Protein AF-A0A068V674-F1 (afdb_monomer_lite)

InterPro domains:
  IPR001569 Large ribosomal subunit protein eL37 [MF_00547] (18-69)
  IPR001569 Large ribosomal subunit protein eL37 [PF01907] (18-69)
  IPR011331 Large ribosomal subunit protein eL37/eL43 [G3DSA:2.20.25.30] (17-103)
  IPR011332 Zinc-binding ribosomal protein [SSF57829] (17-71)
  IPR018267 Large ribosomal subunit protein eL37, conserved site [PS01077] (20-39)

Foldseek 3Di:
DDDDDPCPPDDPPDDPPDPPDVVVVPPPDQQFPQDPPPRDRAQGDVVRAGPLQTPPDPHGDDDPVCPVSCVCPDPPNDPCVPVVCVVVCVVVVVDDDDDDDDDDDDDPDPDD

Structure (mmCIF, N/CA/C/O backbone):
data_AF-A0A068V674-F1
#
_entry.id   AF-A0A068V674-F1
#
loop_
_atom_site.group_PDB
_atom_site.id
_atom_site.type_symbol
_atom_site.label_atom_id
_atom_site.label_alt_id
_atom_site.label_comp_id
_atom_site.label_asym_id
_atom_site.label_entity_id
_atom_site.label_seq_id
_atom_site.pdbx_PDB_ins_code
_atom_site.Cartn_x
_atom_site.Cartn_y
_atom_site.Cartn_z
_atom_site.occupancy
_atom_site.B_iso_or_equiv
_atom_site.auth_seq_id
_atom_site.auth_comp_id
_atom_site.auth_asym_id
_atom_site.auth_atom_id
_atom_site.pdbx_PDB_model_num
ATOM 1 N N . MET A 1 1 ? 41.367 33.091 -63.078 1.00 44.16 1 MET A N 1
ATOM 2 C CA . MET A 1 1 ? 40.173 33.493 -62.305 1.00 44.16 1 MET A CA 1
ATOM 3 C C . MET A 1 1 ? 39.308 32.256 -62.147 1.00 44.16 1 MET A C 1
ATOM 5 O O . MET A 1 1 ? 38.794 31.765 -63.141 1.00 44.16 1 MET A O 1
ATOM 9 N N . ARG A 1 2 ? 39.310 31.657 -60.950 1.00 46.84 2 ARG A N 1
ATOM 10 C CA . ARG A 1 2 ? 38.620 30.391 -60.663 1.00 46.84 2 ARG A CA 1
ATOM 11 C C . ARG A 1 2 ? 37.143 30.674 -60.393 1.00 46.84 2 ARG A C 1
ATOM 13 O O . ARG A 1 2 ? 36.829 31.597 -59.648 1.00 46.84 2 ARG A O 1
ATOM 20 N N . TYR A 1 3 ? 36.289 29.899 -61.054 1.00 47.09 3 TYR A N 1
ATOM 21 C CA . TYR A 1 3 ? 34.840 29.892 -60.903 1.00 47.09 3 TYR A CA 1
ATOM 22 C C . TYR A 1 3 ? 34.437 29.607 -59.452 1.00 47.09 3 TYR A C 1
ATOM 24 O O . TYR A 1 3 ? 35.121 28.883 -58.734 1.00 47.09 3 TYR A O 1
ATOM 32 N N . ALA A 1 4 ? 33.324 30.212 -59.046 1.00 51.94 4 ALA A N 1
ATOM 33 C CA . ALA A 1 4 ? 32.701 30.058 -57.745 1.00 51.94 4 ALA A CA 1
ATOM 34 C C . ALA A 1 4 ? 32.346 28.590 -57.453 1.00 51.94 4 ALA A C 1
ATOM 36 O O . ALA A 1 4 ? 31.490 28.016 -58.121 1.00 51.94 4 ALA A O 1
ATOM 37 N N . GLU A 1 5 ? 32.952 28.015 -56.414 1.00 51.16 5 GLU A N 1
ATOM 38 C CA . GLU A 1 5 ? 32.460 26.800 -55.767 1.00 51.16 5 GLU A CA 1
ATOM 39 C C . GLU A 1 5 ? 31.627 27.203 -54.548 1.00 51.16 5 GLU A C 1
ATOM 41 O O . GLU A 1 5 ? 32.113 27.419 -53.437 1.00 51.16 5 GLU A O 1
ATOM 46 N N . THR A 1 6 ? 30.326 27.333 -54.784 1.00 56.34 6 THR A N 1
ATOM 47 C CA . THR A 1 6 ? 29.300 27.185 -53.760 1.00 56.34 6 THR A CA 1
ATOM 48 C C . THR A 1 6 ? 29.362 25.755 -53.220 1.00 56.34 6 THR A C 1
ATOM 50 O O . THR A 1 6 ? 28.946 24.806 -53.876 1.00 56.34 6 THR A O 1
ATOM 53 N N . GLY A 1 7 ? 29.893 25.594 -52.008 1.00 47.41 7 GLY A N 1
ATOM 54 C CA . GLY A 1 7 ? 30.043 24.294 -51.352 1.00 47.41 7 GLY A CA 1
ATOM 55 C C . GLY A 1 7 ? 29.726 24.336 -49.860 1.00 47.41 7 GLY A C 1
ATOM 56 O O . GLY A 1 7 ? 30.465 23.775 -49.059 1.00 47.41 7 GLY A O 1
ATOM 57 N N . PHE A 1 8 ? 28.642 25.014 -49.459 1.00 49.47 8 PHE A N 1
ATOM 58 C CA . PHE A 1 8 ? 28.020 24.761 -48.156 1.00 49.47 8 PHE A CA 1
ATOM 59 C C . PHE A 1 8 ? 27.398 23.362 -48.214 1.00 49.47 8 PHE A C 1
ATOM 61 O O . PHE A 1 8 ? 26.245 23.190 -48.611 1.00 49.47 8 PHE A O 1
ATOM 68 N N . SER A 1 9 ? 28.214 22.351 -47.912 1.00 48.78 9 SER A N 1
ATOM 69 C CA . SER A 1 9 ? 27.803 20.952 -47.909 1.00 48.78 9 SER A CA 1
ATOM 70 C C . SER A 1 9 ? 26.618 20.757 -46.960 1.00 48.78 9 SER A C 1
ATOM 72 O O . SER A 1 9 ? 26.727 21.057 -45.765 1.00 48.78 9 SER A O 1
ATOM 74 N N . PRO A 1 10 ? 25.479 20.258 -47.463 1.00 60.41 10 PRO A N 1
ATOM 75 C CA . PRO A 1 10 ? 24.292 20.070 -46.664 1.00 60.41 10 PRO A CA 1
ATOM 76 C C . PRO A 1 10 ? 24.460 18.816 -45.796 1.00 60.41 10 PRO A C 1
ATOM 78 O O . PRO A 1 10 ? 24.920 17.769 -46.241 1.00 60.41 10 PRO A O 1
ATOM 81 N N . VAL A 1 11 ? 24.046 18.952 -44.538 1.00 54.34 11 VAL A N 1
ATOM 82 C CA . VAL A 1 11 ? 23.539 17.883 -43.666 1.00 54.34 11 VAL A CA 1
ATOM 83 C C . VAL A 1 11 ? 24.364 16.592 -43.563 1.00 54.34 11 VAL A C 1
ATOM 85 O O . VAL A 1 11 ? 23.991 15.528 -44.050 1.00 54.34 11 VAL A O 1
ATOM 88 N N . GLY A 1 12 ? 25.386 16.627 -42.710 1.00 47.19 12 GLY A N 1
ATOM 89 C CA . GLY A 1 12 ? 25.839 15.432 -41.993 1.00 47.19 12 GLY A CA 1
ATOM 90 C C . GLY A 1 12 ? 24.830 14.998 -40.918 1.00 47.19 12 GLY A C 1
ATOM 91 O O . GLY A 1 12 ? 25.129 15.071 -39.727 1.00 47.19 12 GLY A O 1
ATOM 92 N N . PHE A 1 13 ? 23.621 14.571 -41.305 1.00 53.69 13 PHE A N 1
ATOM 93 C CA . PHE A 1 13 ? 22.682 13.895 -40.400 1.00 53.69 13 PHE A CA 1
ATOM 94 C C . PHE A 1 13 ? 23.188 12.462 -40.164 1.00 53.69 13 PHE A C 1
ATOM 96 O O . PHE A 1 13 ? 22.812 11.523 -40.863 1.00 53.69 13 PHE A O 1
ATOM 103 N N . LEU A 1 14 ? 24.105 12.307 -39.202 1.00 53.47 14 LEU A N 1
ATOM 104 C CA . LEU A 1 14 ? 24.613 11.007 -38.754 1.00 53.47 14 LEU A CA 1
ATOM 105 C C . LEU A 1 14 ? 23.448 10.095 -38.311 1.00 53.47 14 LEU A C 1
ATOM 107 O O . LEU A 1 14 ? 22.507 10.571 -37.666 1.00 53.47 14 LEU A O 1
ATOM 111 N N . PRO A 1 15 ? 23.503 8.778 -38.590 1.00 58.84 15 PRO A N 1
ATOM 112 C CA . PRO A 1 15 ? 22.432 7.856 -38.256 1.00 58.84 15 PRO A CA 1
ATOM 113 C C . PRO A 1 15 ? 22.205 7.847 -36.743 1.00 58.84 15 PRO A C 1
ATOM 115 O O . PRO A 1 15 ? 23.037 7.412 -35.948 1.00 58.84 15 PRO A O 1
ATOM 118 N N . SER A 1 16 ? 21.021 8.325 -36.368 1.00 58.28 16 SER A N 1
ATOM 119 C CA . SER A 1 16 ? 20.414 8.309 -35.038 1.00 58.28 16 SER A CA 1
ATOM 120 C C . SER A 1 16 ? 20.125 6.871 -34.566 1.00 58.28 16 SER A C 1
ATOM 122 O O . SER A 1 16 ? 19.000 6.497 -34.237 1.00 58.28 16 SER A O 1
ATOM 124 N N . MET A 1 17 ? 21.150 6.020 -34.504 1.00 66.38 17 MET A N 1
ATOM 125 C CA . MET A 1 17 ? 21.109 4.733 -33.804 1.00 66.38 17 MET A CA 1
ATOM 126 C C . ME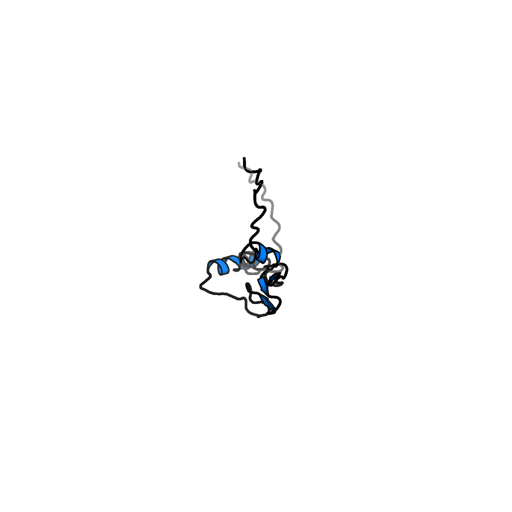T A 1 17 ? 21.582 4.927 -32.358 1.00 66.38 17 MET A C 1
ATOM 128 O O . MET A 1 17 ? 22.442 4.226 -31.833 1.00 66.38 17 MET A O 1
ATOM 132 N N . GLY A 1 18 ? 21.043 5.959 -31.711 1.00 73.50 18 GLY A N 1
ATOM 133 C CA . GLY 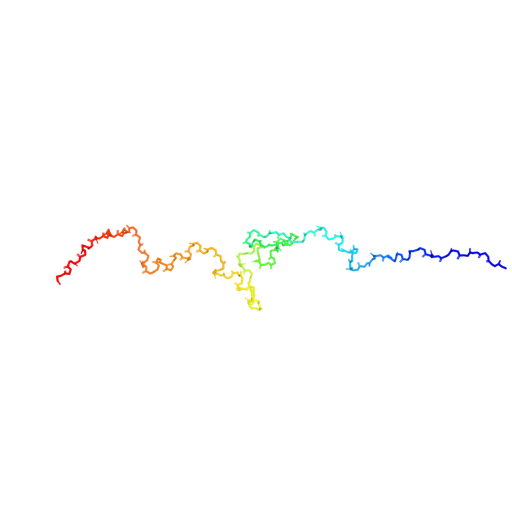A 1 18 ? 21.421 6.353 -30.363 1.00 73.50 18 GLY A CA 1
ATOM 134 C C . GLY A 1 18 ? 20.563 5.682 -29.291 1.00 73.50 18 GLY A C 1
ATOM 135 O O . GLY A 1 18 ? 19.341 5.582 -29.420 1.00 73.50 18 GLY A O 1
ATOM 136 N N . LYS A 1 19 ? 21.194 5.346 -28.156 1.00 76.25 19 LYS A N 1
ATOM 137 C CA . LYS A 1 19 ? 20.555 4.940 -26.879 1.00 76.25 19 LYS A CA 1
ATOM 138 C C . LYS A 1 19 ? 19.590 6.001 -26.306 1.00 76.25 19 LYS A C 1
ATOM 140 O O . LYS A 1 19 ? 18.901 5.744 -25.323 1.00 76.25 19 LYS A O 1
ATOM 145 N N . GLY A 1 20 ? 19.572 7.196 -26.899 1.00 83.25 20 GLY A N 1
ATOM 146 C CA . GLY A 1 20 ? 18.743 8.336 -26.524 1.00 83.25 20 GLY A CA 1
ATOM 147 C C . GLY A 1 20 ? 17.499 8.463 -27.402 1.00 83.25 20 GLY A C 1
ATOM 148 O O . GLY A 1 20 ? 16.658 7.562 -27.439 1.00 83.25 20 GLY A O 1
ATOM 149 N N . THR A 1 21 ? 17.376 9.593 -28.096 1.00 83.81 21 THR A N 1
ATOM 150 C CA . THR A 1 21 ? 16.148 10.091 -28.740 1.00 83.81 21 THR A CA 1
ATOM 151 C C . THR A 1 21 ? 15.450 9.079 -29.656 1.00 83.81 21 THR A C 1
ATOM 153 O O . THR A 1 21 ? 14.263 8.814 -29.467 1.00 83.81 21 THR A O 1
ATOM 156 N N . GLY A 1 22 ? 16.176 8.428 -30.574 1.00 84.94 22 GLY A N 1
ATOM 157 C CA . GLY A 1 22 ? 15.597 7.422 -31.481 1.00 84.94 22 GLY A CA 1
ATOM 158 C C . GLY A 1 22 ? 15.030 6.185 -30.764 1.00 84.94 22 GLY A C 1
ATOM 159 O O . GLY A 1 22 ? 14.048 5.589 -31.210 1.00 84.94 22 GLY A O 1
ATOM 160 N N . SER A 1 23 ? 15.595 5.816 -29.609 1.00 83.81 23 SER A N 1
ATOM 161 C CA . SER A 1 23 ? 15.115 4.691 -28.796 1.00 83.81 23 SER A CA 1
ATOM 162 C C . SER A 1 23 ? 13.865 5.029 -27.970 1.00 83.81 23 SER A C 1
ATOM 164 O O . SER A 1 23 ? 13.014 4.161 -27.755 1.00 83.81 23 SER A O 1
ATOM 166 N N . PHE A 1 24 ? 13.7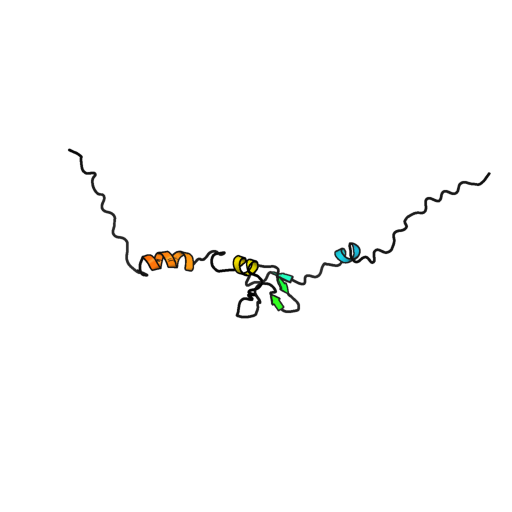14 6.281 -27.517 1.00 84.81 24 PHE A N 1
ATOM 167 C CA . PHE A 1 24 ? 12.561 6.713 -26.717 1.00 84.81 24 PHE A CA 1
ATOM 168 C C . PHE A 1 24 ? 11.262 6.705 -27.527 1.00 84.81 24 PHE A C 1
ATOM 170 O O . PHE A 1 24 ? 10.233 6.281 -26.997 1.00 84.81 24 PHE A O 1
ATOM 177 N N . GLY A 1 25 ? 11.317 7.055 -28.817 1.00 89.38 25 GLY A N 1
ATOM 178 C CA . GLY A 1 25 ? 10.153 7.018 -29.714 1.00 89.38 25 GLY A CA 1
ATOM 179 C C . GLY A 1 25 ? 9.514 5.628 -29.849 1.00 89.38 25 GLY A C 1
ATOM 180 O O . GLY A 1 25 ? 8.318 5.508 -30.099 1.00 89.38 25 GLY A O 1
ATOM 181 N N . LYS A 1 26 ? 10.274 4.553 -29.598 1.00 88.12 26 LYS A N 1
ATOM 182 C CA . LYS A 1 26 ? 9.792 3.164 -29.705 1.00 88.12 26 LYS A CA 1
ATOM 183 C C . LYS A 1 26 ? 9.083 2.651 -28.436 1.00 88.12 26 LYS A C 1
ATOM 185 O O . LYS A 1 26 ? 8.529 1.550 -28.450 1.00 88.12 26 LYS A O 1
ATOM 190 N N . ARG A 1 27 ? 9.043 3.415 -27.333 1.00 89.19 27 ARG A N 1
ATOM 191 C CA . ARG A 1 27 ? 8.531 2.974 -26.010 1.00 89.19 27 ARG A CA 1
ATOM 192 C C . ARG A 1 27 ? 6.995 3.037 -25.874 1.00 89.19 27 ARG A C 1
ATOM 194 O O . ARG A 1 27 ? 6.455 3.621 -24.930 1.00 89.19 27 ARG A O 1
ATOM 201 N N . ARG A 1 28 ? 6.272 2.400 -26.801 1.00 90.06 28 ARG A N 1
ATOM 202 C CA . ARG A 1 28 ? 4.793 2.317 -26.799 1.00 90.06 28 ARG A CA 1
ATOM 203 C C . ARG A 1 28 ? 4.227 1.175 -25.949 1.00 90.06 28 ARG A C 1
ATOM 205 O O . ARG A 1 28 ? 3.194 1.352 -25.307 1.00 90.06 28 ARG A O 1
ATOM 212 N N . ASN A 1 29 ? 4.940 0.054 -25.855 1.00 90.62 29 ASN A N 1
ATOM 213 C CA . ASN A 1 29 ? 4.491 -1.123 -25.108 1.00 90.62 29 ASN A CA 1
ATOM 214 C C . ASN A 1 29 ? 4.595 -0.892 -23.594 1.00 90.62 29 ASN A C 1
ATOM 216 O O . ASN A 1 29 ? 5.603 -0.379 -23.099 1.00 90.62 29 ASN A O 1
ATOM 220 N N . LYS A 1 30 ? 3.555 -1.262 -22.840 1.00 91.31 30 LYS A N 1
ATOM 221 C CA . LYS A 1 30 ? 3.512 -1.073 -21.383 1.00 91.31 30 LYS A CA 1
ATOM 222 C C . LYS A 1 30 ? 3.840 -2.376 -20.667 1.00 91.31 30 LYS A C 1
ATOM 224 O O . LYS A 1 30 ? 3.164 -3.381 -20.843 1.00 91.31 30 LYS A O 1
ATOM 229 N N . THR A 1 31 ? 4.854 -2.334 -19.810 1.00 94.44 31 THR A N 1
ATOM 230 C CA . THR A 1 31 ? 5.205 -3.452 -18.925 1.00 94.44 31 THR A CA 1
ATOM 231 C C . THR A 1 31 ? 4.349 -3.474 -17.663 1.00 94.44 31 THR A C 1
ATOM 233 O O . THR A 1 31 ? 4.034 -4.553 -17.166 1.00 94.44 31 THR A O 1
ATOM 236 N N . HIS A 1 32 ? 3.955 -2.294 -17.162 1.00 95.88 32 HIS A N 1
ATOM 237 C CA . HIS A 1 32 ? 3.199 -2.132 -15.924 1.00 95.88 32 HIS A CA 1
ATOM 238 C C . HIS A 1 32 ? 1.838 -1.449 -16.116 1.00 95.88 32 HIS A C 1
ATOM 240 O O . HIS A 1 32 ? 1.769 -0.335 -16.638 1.00 95.88 32 HIS A O 1
ATOM 246 N N . THR A 1 33 ? 0.778 -2.056 -15.583 1.00 95.19 33 THR A N 1
ATOM 247 C CA . THR A 1 33 ? -0.578 -1.487 -15.464 1.00 95.19 33 THR A CA 1
ATOM 248 C C . THR A 1 33 ? -0.976 -1.264 -14.003 1.00 95.19 33 THR A C 1
ATOM 250 O O . THR A 1 33 ? -0.208 -1.537 -13.069 1.00 95.19 33 THR A O 1
ATOM 253 N N . LEU A 1 34 ? -2.161 -0.681 -13.793 1.00 96.62 34 LEU A N 1
ATOM 254 C CA . LEU A 1 34 ? -2.745 -0.482 -12.468 1.00 96.62 34 LEU A CA 1
ATOM 255 C C . LEU A 1 34 ? -3.029 -1.828 -11.795 1.00 96.62 34 LEU A C 1
ATOM 257 O O . LEU A 1 34 ? -3.593 -2.737 -12.391 1.00 96.62 34 LEU A O 1
ATOM 261 N N . CYS A 1 35 ? -2.632 -1.950 -10.532 1.00 96.31 35 CYS A N 1
ATOM 262 C CA . CYS A 1 35 ? -2.926 -3.121 -9.719 1.00 96.31 35 CYS A CA 1
ATOM 263 C C . CYS A 1 35 ? -4.240 -2.935 -8.957 1.00 96.31 35 CYS A C 1
ATOM 265 O O . CYS A 1 35 ? -4.380 -1.956 -8.226 1.00 96.31 35 CYS A O 1
ATOM 267 N N . VAL A 1 36 ? -5.131 -3.927 -9.031 1.00 94.31 36 VAL A N 1
ATOM 268 C CA . VAL A 1 36 ? -6.435 -3.930 -8.342 1.00 94.31 36 VAL A CA 1
ATOM 269 C C . VAL A 1 36 ? -6.296 -3.766 -6.823 1.00 94.31 36 VAL A C 1
ATOM 271 O O . VAL A 1 36 ? -7.030 -3.002 -6.210 1.00 94.31 36 VAL A O 1
ATOM 274 N N . ARG A 1 37 ? -5.309 -4.422 -6.194 1.00 94.00 37 ARG A N 1
ATOM 275 C CA . ARG A 1 37 ? -5.147 -4.394 -4.728 1.00 94.00 37 ARG A CA 1
ATOM 276 C C . ARG A 1 37 ? -4.628 -3.058 -4.191 1.00 94.00 37 ARG A C 1
ATOM 278 O O . ARG A 1 37 ? -5.049 -2.624 -3.127 1.00 94.00 37 ARG A O 1
ATOM 285 N N . CYS A 1 38 ? -3.644 -2.447 -4.856 1.00 92.50 38 CYS A N 1
ATOM 286 C CA . CYS A 1 38 ? -2.937 -1.276 -4.317 1.00 92.50 38 CYS A CA 1
ATOM 287 C C . CYS A 1 38 ? -3.125 0.016 -5.117 1.00 92.50 38 CYS A C 1
ATOM 289 O O . CYS A 1 38 ? -2.553 1.031 -4.727 1.00 92.50 38 CYS A O 1
ATOM 291 N N . GLY A 1 39 ? -3.833 -0.014 -6.249 1.00 93.12 39 GLY A N 1
ATOM 292 C CA . GLY A 1 39 ? -4.099 1.158 -7.094 1.00 93.12 39 GLY A CA 1
ATOM 293 C C . GLY A 1 39 ? -2.865 1.772 -7.768 1.00 93.12 39 GLY A C 1
ATOM 294 O O . GLY A 1 39 ? -2.955 2.818 -8.397 1.00 93.12 39 GLY A O 1
ATOM 295 N N . ARG A 1 40 ? -1.687 1.146 -7.650 1.00 93.75 40 ARG A N 1
ATOM 296 C CA . ARG A 1 40 ? -0.429 1.644 -8.236 1.00 93.75 40 ARG A CA 1
ATOM 297 C C . ARG A 1 40 ? -0.192 1.029 -9.608 1.00 93.75 40 ARG A C 1
ATOM 299 O O . ARG A 1 40 ? -0.465 -0.159 -9.795 1.00 93.75 40 ARG A O 1
ATOM 306 N N . ARG A 1 41 ? 0.406 1.796 -10.529 1.00 96.00 41 ARG A N 1
ATOM 307 C CA . ARG A 1 41 ? 0.905 1.299 -11.823 1.00 96.00 41 ARG A CA 1
ATOM 308 C C . ARG A 1 41 ? 2.166 0.457 -11.609 1.00 96.00 41 ARG A C 1
ATOM 310 O O . ARG A 1 41 ? 3.288 0.931 -11.741 1.00 96.00 41 ARG A O 1
ATOM 317 N N . SER A 1 42 ? 1.983 -0.773 -11.154 1.00 94.94 42 SER A N 1
ATOM 318 C CA . SER A 1 42 ? 3.081 -1.681 -10.795 1.00 94.94 42 SER A CA 1
ATOM 319 C C . SER A 1 42 ? 2.760 -3.143 -11.087 1.00 94.94 42 SER A C 1
ATOM 321 O O . SER A 1 42 ? 3.536 -4.019 -10.705 1.00 94.94 42 SER A O 1
ATOM 323 N N . PHE A 1 43 ? 1.613 -3.433 -11.703 1.00 97.06 43 PHE A N 1
ATOM 324 C CA . PHE A 1 43 ? 1.258 -4.788 -12.104 1.00 97.06 43 PHE A CA 1
ATOM 325 C C . PHE A 1 43 ? 1.977 -5.142 -13.399 1.00 97.06 43 PHE A C 1
ATOM 327 O O . PHE A 1 43 ? 1.726 -4.509 -14.414 1.00 97.06 43 PHE A O 1
ATOM 334 N N . HIS A 1 44 ? 2.911 -6.090 -13.358 1.00 97.00 44 HIS A N 1
ATOM 335 C CA . HIS A 1 44 ? 3.639 -6.530 -14.542 1.00 97.00 44 HIS A CA 1
ATOM 336 C C . HIS A 1 44 ? 2.769 -7.474 -15.373 1.00 97.00 44 HIS A C 1
ATOM 338 O O . HIS A 1 44 ? 2.398 -8.525 -14.859 1.00 97.00 44 HIS A O 1
ATOM 344 N N . LEU A 1 45 ? 2.501 -7.144 -16.643 1.00 94.88 45 LEU A N 1
ATOM 345 C CA . LEU A 1 45 ? 1.546 -7.900 -17.469 1.00 94.88 45 LEU A CA 1
ATOM 346 C C . LEU A 1 45 ? 2.045 -9.314 -17.772 1.00 94.88 45 LEU A C 1
ATOM 348 O O . LEU A 1 45 ? 1.385 -10.278 -17.428 1.00 94.88 45 LEU A O 1
ATOM 352 N N . GLN A 1 46 ? 3.247 -9.444 -18.339 1.00 95.12 46 GLN A N 1
ATOM 353 C CA . GLN A 1 46 ? 3.774 -10.759 -18.741 1.00 95.12 46 GLN A CA 1
ATOM 354 C C . GLN A 1 46 ? 3.996 -11.715 -17.559 1.00 95.12 46 GLN A C 1
ATOM 356 O O . GLN A 1 46 ? 3.793 -12.912 -17.679 1.00 95.12 46 GLN A O 1
ATOM 361 N N . LYS A 1 47 ? 4.431 -11.189 -16.407 1.00 95.19 47 LYS A N 1
ATOM 362 C CA . LYS A 1 47 ? 4.727 -11.981 -15.202 1.00 95.19 47 LYS A CA 1
ATOM 363 C C . LYS A 1 47 ? 3.530 -12.094 -14.257 1.00 95.19 47 LYS A C 1
ATOM 365 O O . LYS A 1 47 ? 3.680 -12.647 -13.171 1.00 95.19 47 LYS A O 1
ATOM 370 N N . SER A 1 48 ? 2.400 -11.480 -14.610 1.00 93.31 48 SER A N 1
ATOM 371 C CA . SER A 1 48 ? 1.176 -11.414 -13.808 1.00 93.31 48 SER A CA 1
ATOM 372 C C . SER A 1 48 ? 1.414 -11.107 -12.326 1.00 93.31 48 SER A C 1
ATOM 374 O O . SER A 1 48 ? 0.783 -11.689 -11.448 1.00 93.31 48 SER A O 1
ATOM 376 N N . ARG A 1 49 ? 2.356 -10.202 -12.014 1.00 95.88 49 ARG A N 1
ATOM 377 C CA . ARG A 1 49 ? 2.787 -9.939 -10.630 1.00 95.88 49 ARG A CA 1
ATOM 378 C C . ARG A 1 49 ? 2.954 -8.458 -10.344 1.00 95.88 49 ARG A C 1
ATOM 380 O O . ARG A 1 49 ? 3.609 -7.724 -11.083 1.00 95.88 49 ARG A O 1
ATOM 387 N N . CYS A 1 50 ? 2.411 -8.005 -9.217 1.00 96.50 50 CYS A N 1
ATOM 388 C CA . CYS A 1 50 ? 2.593 -6.636 -8.757 1.00 96.50 50 CYS A CA 1
ATOM 389 C C . CYS A 1 50 ? 3.942 -6.449 -8.059 1.00 96.50 50 CYS A C 1
ATOM 391 O O . CYS A 1 50 ? 4.183 -7.006 -6.984 1.00 96.50 50 CYS A O 1
ATOM 393 N N . ALA A 1 51 ? 4.773 -5.562 -8.605 1.00 94.44 51 ALA A N 1
ATOM 394 C CA . ALA A 1 51 ? 6.051 -5.183 -8.014 1.00 94.44 51 ALA A CA 1
ATOM 395 C C . ALA A 1 51 ? 5.898 -4.407 -6.695 1.00 94.44 51 ALA A C 1
ATOM 397 O O . ALA A 1 51 ? 6.837 -4.352 -5.914 1.00 94.44 51 ALA A O 1
ATOM 398 N N . SER A 1 52 ? 4.737 -3.806 -6.405 1.00 93.50 52 SER A N 1
ATOM 399 C CA . SER A 1 52 ? 4.536 -3.047 -5.163 1.00 93.50 52 SER A CA 1
ATOM 400 C C . SER A 1 52 ? 4.008 -3.927 -4.029 1.00 93.50 52 SER A C 1
ATOM 402 O O . SER A 1 52 ? 4.694 -4.093 -3.015 1.00 93.50 52 SER A O 1
ATOM 404 N N . CYS A 1 53 ? 2.817 -4.509 -4.209 1.00 93.81 53 CYS A N 1
ATOM 405 C CA . CYS A 1 53 ? 2.096 -5.241 -3.166 1.00 93.81 53 CYS A CA 1
ATOM 406 C C . CYS A 1 53 ? 2.246 -6.768 -3.237 1.00 93.81 53 CYS A C 1
ATOM 408 O O . CYS A 1 53 ? 1.922 -7.433 -2.257 1.00 93.81 53 CYS A O 1
ATOM 410 N N . GLY A 1 54 ? 2.749 -7.322 -4.346 1.00 94.69 54 GLY A N 1
ATOM 411 C CA . GLY A 1 54 ? 2.936 -8.765 -4.519 1.00 94.69 54 GLY A CA 1
ATOM 412 C C . GLY A 1 54 ? 1.719 -9.548 -5.025 1.00 94.69 54 GLY A C 1
ATOM 413 O O . GLY A 1 54 ? 1.820 -10.765 -5.100 1.00 94.69 54 GLY A O 1
ATOM 414 N N . TYR A 1 55 ? 0.609 -8.891 -5.393 1.00 94.81 55 TYR A N 1
ATOM 415 C CA . TYR A 1 55 ? -0.543 -9.541 -6.048 1.00 94.81 55 TYR A CA 1
ATOM 416 C C . TYR A 1 55 ? -0.069 -10.428 -7.218 1.00 94.81 55 TYR A C 1
ATOM 418 O O . TYR A 1 55 ? 0.759 -9.930 -7.988 1.00 94.81 55 TYR A O 1
ATOM 426 N N . PRO A 1 56 ? -0.512 -11.695 -7.351 1.00 94.94 56 PRO A N 1
ATOM 427 C CA . PRO A 1 56 ? -1.659 -12.352 -6.700 1.00 94.94 56 PRO A CA 1
ATOM 428 C C . PRO A 1 56 ? -1.414 -12.950 -5.304 1.00 94.94 56 PRO A C 1
ATOM 430 O O . PRO A 1 56 ? -2.373 -13.371 -4.666 1.00 94.94 56 PRO A O 1
ATOM 433 N N . ALA A 1 57 ? -0.182 -12.954 -4.782 1.00 94.88 57 ALA A N 1
ATOM 434 C CA . ALA A 1 57 ? 0.133 -13.611 -3.507 1.00 94.88 57 ALA A CA 1
ATOM 435 C C . ALA A 1 57 ? -0.784 -13.159 -2.354 1.00 94.88 57 ALA A C 1
ATOM 437 O O . ALA A 1 57 ? -1.152 -11.981 -2.273 1.00 94.88 57 ALA A O 1
ATOM 438 N N . ALA A 1 58 ? -1.122 -14.073 -1.440 1.00 93.56 58 ALA A N 1
ATOM 439 C CA . ALA A 1 58 ? -1.986 -13.777 -0.293 1.00 93.56 58 ALA A CA 1
ATOM 440 C C . ALA A 1 58 ? -1.367 -12.717 0.635 1.00 93.56 58 ALA A C 1
ATOM 442 O O . ALA A 1 58 ? -2.024 -11.758 1.039 1.00 93.56 58 ALA A O 1
ATOM 443 N N . ARG A 1 59 ? -0.064 -12.837 0.920 1.00 93.25 59 ARG A N 1
ATOM 444 C CA . ARG A 1 59 ? 0.652 -11.895 1.789 1.00 93.25 59 ARG A CA 1
ATOM 445 C C . ARG A 1 59 ? 1.065 -10.635 1.029 1.00 93.25 59 ARG A C 1
ATOM 447 O O . ARG A 1 59 ? 1.510 -10.681 -0.117 1.00 93.25 59 ARG A O 1
ATOM 454 N N . LEU A 1 60 ? 0.976 -9.491 1.707 1.00 92.81 60 LEU A N 1
ATOM 455 C CA . LEU A 1 60 ? 1.513 -8.229 1.202 1.00 92.81 60 LEU A CA 1
ATOM 456 C C . LEU A 1 60 ? 3.042 -8.263 1.204 1.00 92.81 60 LEU A C 1
ATOM 458 O O . LEU A 1 60 ? 3.665 -8.481 2.242 1.00 92.81 60 LEU A O 1
ATOM 462 N N . ARG A 1 61 ? 3.651 -7.944 0.060 1.00 94.38 61 ARG A N 1
ATOM 463 C CA . ARG A 1 61 ? 5.108 -7.821 -0.064 1.00 94.38 61 ARG A CA 1
ATOM 464 C C . ARG A 1 61 ? 5.636 -6.707 0.849 1.00 94.38 61 ARG A C 1
ATOM 466 O O . ARG A 1 61 ? 5.246 -5.542 0.699 1.00 94.38 61 ARG A O 1
ATOM 473 N N . LYS A 1 62 ? 6.540 -7.032 1.775 1.00 93.81 62 LYS A N 1
ATOM 474 C CA . LYS A 1 62 ? 7.216 -6.100 2.695 1.00 93.81 62 LYS A CA 1
ATOM 475 C C . LYS A 1 62 ? 8.697 -6.473 2.782 1.00 93.81 62 LYS A C 1
ATOM 477 O O . LYS A 1 62 ? 9.018 -7.651 2.760 1.00 93.81 62 LYS A O 1
ATOM 482 N N . TYR A 1 63 ? 9.561 -5.466 2.873 1.00 95.31 63 TYR A N 1
ATOM 483 C CA . TYR A 1 63 ? 10.998 -5.640 3.055 1.00 95.31 63 TYR A CA 1
ATOM 484 C C . TYR A 1 63 ? 11.502 -4.639 4.087 1.00 95.31 63 TYR A C 1
ATOM 486 O O . TYR A 1 63 ? 11.195 -3.450 3.968 1.00 95.31 63 TYR A O 1
ATOM 494 N N . ASN A 1 64 ? 12.279 -5.114 5.059 1.00 95.38 64 ASN A N 1
ATOM 495 C CA . ASN A 1 64 ? 12.721 -4.311 6.203 1.00 95.38 64 ASN A CA 1
ATOM 496 C C . ASN A 1 64 ? 13.741 -3.236 5.809 1.00 95.38 64 ASN A C 1
ATOM 498 O O . ASN A 1 64 ? 13.720 -2.146 6.368 1.00 95.38 64 ASN A O 1
ATOM 502 N N . TRP A 1 65 ? 14.527 -3.480 4.756 1.00 95.94 65 TRP A N 1
ATOM 503 C CA . TRP A 1 65 ? 15.449 -2.489 4.195 1.00 95.94 65 TRP A CA 1
ATOM 504 C C . TRP A 1 65 ? 14.740 -1.257 3.601 1.00 95.94 65 TRP A C 1
ATOM 506 O O . TRP A 1 65 ? 15.365 -0.229 3.370 1.00 95.94 65 TRP A O 1
ATOM 516 N N . SER A 1 66 ? 13.422 -1.315 3.363 1.00 94.38 66 SER A N 1
ATOM 517 C CA . SER A 1 66 ? 12.654 -0.210 2.780 1.00 94.38 66 SER A CA 1
ATOM 518 C C . SER A 1 66 ? 11.673 0.414 3.778 1.00 94.38 66 SER A C 1
ATOM 520 O O . SER A 1 66 ? 10.448 0.330 3.629 1.00 94.38 66 SER A O 1
ATOM 522 N N . ILE A 1 67 ? 12.210 1.107 4.784 1.00 95.75 67 ILE A N 1
ATOM 523 C CA . ILE A 1 67 ? 11.433 1.742 5.866 1.00 95.75 67 ILE A CA 1
ATOM 524 C C . ILE A 1 67 ? 10.398 2.735 5.308 1.00 95.75 67 ILE A C 1
ATOM 526 O O . ILE A 1 67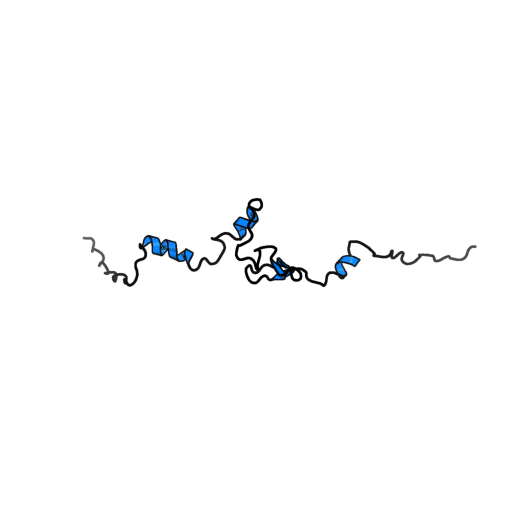 ? 9.214 2.694 5.657 1.00 95.75 67 ILE A O 1
ATOM 530 N N . LYS A 1 68 ? 10.799 3.593 4.359 1.00 95.94 68 LYS A N 1
ATOM 531 C CA . LYS A 1 68 ? 9.898 4.578 3.729 1.00 95.94 68 LYS A CA 1
ATOM 532 C C . LYS A 1 68 ? 8.747 3.907 2.975 1.00 95.94 68 LYS A C 1
ATOM 534 O O . LYS A 1 68 ? 7.617 4.397 2.998 1.00 95.94 68 LYS A O 1
ATOM 539 N N . ALA A 1 69 ? 9.003 2.772 2.322 1.00 93.69 69 ALA A N 1
ATOM 540 C CA . ALA A 1 69 ? 7.957 2.031 1.627 1.00 93.69 69 ALA A CA 1
ATOM 541 C C . ALA A 1 69 ? 6.982 1.355 2.598 1.00 93.69 69 ALA A C 1
ATOM 543 O O . ALA A 1 69 ? 5.800 1.250 2.265 1.00 93.69 69 ALA A O 1
ATOM 544 N N . ILE A 1 70 ? 7.448 0.916 3.773 1.00 93.38 70 ILE A N 1
ATOM 545 C CA . ILE A 1 70 ? 6.588 0.406 4.850 1.00 93.38 70 ILE A CA 1
ATOM 546 C C . ILE A 1 70 ? 5.681 1.529 5.370 1.00 93.38 70 ILE A C 1
ATOM 548 O O . ILE A 1 70 ? 4.461 1.360 5.365 1.00 93.38 70 ILE A O 1
ATOM 552 N N . ARG A 1 71 ? 6.237 2.703 5.703 1.00 94.44 71 ARG A N 1
ATOM 553 C CA . ARG A 1 71 ? 5.468 3.855 6.222 1.00 94.44 71 ARG A CA 1
ATOM 554 C C . ARG A 1 71 ? 4.347 4.311 5.281 1.00 94.44 71 ARG A C 1
ATOM 556 O O . ARG A 1 71 ? 3.253 4.604 5.737 1.00 94.44 71 ARG A O 1
ATOM 563 N N . ARG A 1 72 ? 4.565 4.301 3.961 1.00 93.56 72 ARG A N 1
ATOM 564 C CA . ARG A 1 72 ? 3.553 4.722 2.965 1.00 93.56 72 ARG A CA 1
ATOM 565 C C . ARG A 1 72 ? 2.334 3.796 2.833 1.00 93.56 72 ARG A C 1
ATOM 567 O O . ARG A 1 72 ? 1.403 4.155 2.122 1.00 93.56 72 ARG A O 1
ATOM 574 N N . LYS A 1 73 ? 2.376 2.580 3.384 1.00 91.12 73 LYS A N 1
ATOM 575 C CA . LYS A 1 73 ? 1.310 1.566 3.226 1.00 91.12 73 LYS A CA 1
ATOM 576 C C . LYS A 1 73 ? 0.844 0.957 4.544 1.00 91.12 73 LYS A C 1
ATOM 578 O O . LYS A 1 73 ? 0.032 0.037 4.531 1.00 91.12 73 LYS A O 1
ATOM 583 N N . THR A 1 74 ? 1.428 1.385 5.658 1.00 92.69 74 THR A N 1
ATOM 584 C CA . THR A 1 74 ? 1.068 0.869 6.974 1.00 92.69 74 THR A CA 1
ATOM 585 C C . THR A 1 74 ? -0.347 1.308 7.352 1.00 92.69 74 THR A C 1
ATOM 587 O O . THR A 1 74 ? -0.889 2.279 6.804 1.00 92.69 74 THR A O 1
ATOM 590 N N . THR A 1 75 ? -0.955 0.569 8.276 1.00 91.81 75 THR A N 1
ATOM 591 C CA . THR A 1 75 ? -2.222 0.934 8.918 1.00 91.81 75 THR A CA 1
ATOM 592 C C . THR A 1 75 ? -2.114 2.354 9.479 1.00 91.81 75 THR A C 1
ATOM 594 O O . THR A 1 75 ? -1.087 2.700 10.053 1.00 91.81 75 THR A O 1
ATOM 597 N N . GLY A 1 76 ? -3.126 3.195 9.263 1.00 91.31 76 GLY A N 1
ATOM 598 C CA . GLY A 1 76 ? -3.054 4.633 9.577 1.00 91.31 76 GLY A CA 1
ATOM 599 C C . GLY A 1 76 ? -3.184 5.542 8.358 1.00 91.31 76 GLY A C 1
ATOM 600 O O . GLY A 1 76 ? -3.779 6.605 8.441 1.00 91.31 76 GLY A O 1
ATOM 601 N N . THR A 1 77 ? -2.678 5.108 7.201 1.00 91.94 77 THR A N 1
ATOM 602 C CA . THR A 1 77 ? -2.594 5.961 5.995 1.00 91.94 77 THR A CA 1
ATOM 603 C C . THR A 1 77 ? -3.888 6.055 5.180 1.00 91.94 77 THR A C 1
ATOM 605 O O . THR A 1 77 ? -4.016 6.923 4.322 1.00 91.94 77 THR A O 1
ATOM 608 N N . GLY A 1 78 ? -4.836 5.143 5.406 1.00 91.19 78 GLY A N 1
ATOM 609 C CA . GLY A 1 78 ? -6.090 5.056 4.658 1.00 91.19 78 GLY A CA 1
ATOM 610 C C . GLY A 1 78 ? -7.310 5.517 5.453 1.00 91.19 78 GLY A C 1
ATOM 611 O O . GLY A 1 78 ? -7.209 6.039 6.555 1.00 91.19 78 GLY A O 1
ATOM 612 N N . ARG A 1 79 ? -8.504 5.240 4.916 1.00 93.12 79 ARG A N 1
ATOM 613 C CA . ARG A 1 79 ? -9.788 5.668 5.507 1.00 93.12 79 ARG A CA 1
ATOM 614 C C . ARG A 1 79 ? -10.092 5.079 6.893 1.00 93.12 79 ARG A C 1
ATOM 616 O O . ARG A 1 79 ? -10.962 5.605 7.570 1.00 93.12 79 ARG A O 1
ATOM 623 N N . MET A 1 80 ? -9.442 3.974 7.280 1.00 94.38 80 MET A N 1
ATOM 624 C CA . MET A 1 80 ? -9.611 3.295 8.578 1.00 94.38 80 MET A CA 1
ATOM 625 C C . MET A 1 80 ? -11.074 3.171 9.050 1.00 94.38 80 MET A C 1
ATOM 627 O O . MET A 1 80 ? -11.355 3.356 10.226 1.00 94.38 80 MET A O 1
ATOM 631 N N . ARG A 1 81 ? -12.013 2.849 8.144 1.00 93.44 81 ARG A N 1
ATOM 632 C CA . ARG A 1 81 ? -13.463 2.891 8.432 1.00 93.44 81 ARG A CA 1
ATOM 633 C C . ARG A 1 81 ? -13.857 2.120 9.693 1.00 93.44 81 ARG A C 1
ATOM 635 O O . ARG A 1 81 ? -14.630 2.628 10.484 1.00 93.44 81 ARG A O 1
ATOM 642 N N . TYR A 1 82 ? -13.306 0.925 9.885 1.00 92.38 82 TYR A N 1
ATOM 643 C CA . TYR A 1 82 ? -13.559 0.130 11.084 1.00 92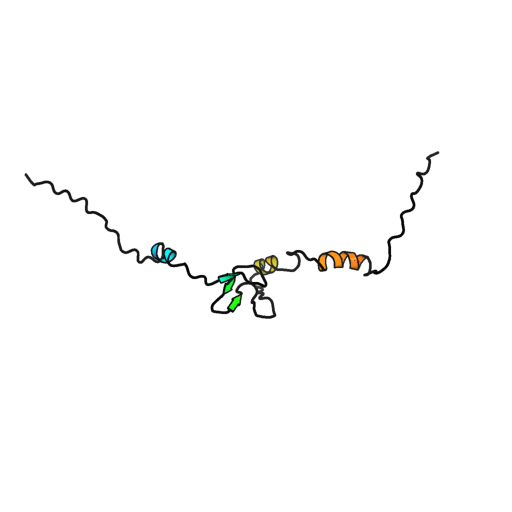.38 82 TYR A CA 1
ATOM 644 C C . TYR A 1 82 ? -12.722 0.625 12.272 1.00 92.38 82 TYR A C 1
ATOM 646 O O . TYR A 1 82 ? -13.263 1.131 13.251 1.00 92.38 82 TYR A O 1
ATOM 654 N N . LEU A 1 83 ? -11.390 0.563 12.147 1.00 93.44 83 LEU A N 1
ATOM 655 C CA . LEU A 1 83 ? -10.453 0.857 13.240 1.00 93.44 83 LEU A CA 1
ATOM 656 C C . LEU A 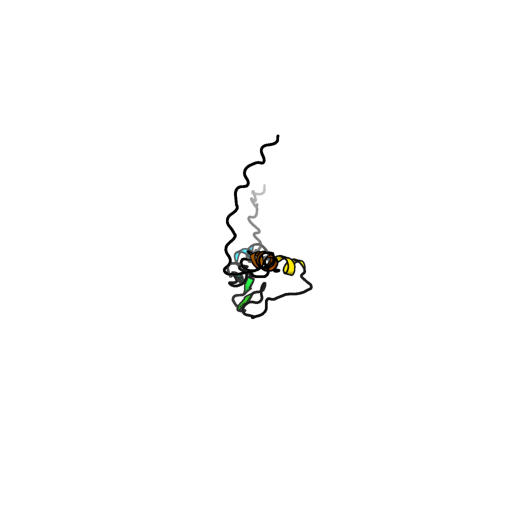1 83 ? -10.612 2.261 13.846 1.00 93.44 83 LEU A C 1
ATOM 658 O O . LEU A 1 83 ? -10.370 2.426 15.037 1.00 93.44 83 LEU A O 1
ATOM 662 N N . ARG A 1 84 ? -11.064 3.258 13.072 1.00 91.69 84 ARG A N 1
ATOM 663 C CA . ARG A 1 84 ? -11.301 4.621 13.572 1.00 91.69 84 ARG A CA 1
ATOM 664 C C . ARG A 1 84 ? -12.336 4.655 14.699 1.00 91.69 84 ARG A C 1
ATOM 666 O O . ARG A 1 84 ? -12.170 5.418 15.644 1.00 91.69 84 ARG A O 1
ATOM 673 N N . HIS A 1 85 ? -13.385 3.839 14.608 1.00 91.00 85 HIS A N 1
ATOM 674 C CA . HIS A 1 85 ? -14.445 3.789 15.618 1.00 91.00 85 HIS A CA 1
ATOM 675 C C . HIS A 1 85 ? -14.146 2.800 16.747 1.00 91.00 85 HIS A C 1
ATOM 677 O O . HIS A 1 85 ? -14.717 2.934 17.827 1.00 91.00 85 HIS A O 1
ATOM 683 N N . VAL A 1 86 ? -13.239 1.839 16.533 1.00 92.19 86 VAL A N 1
ATOM 684 C CA . VAL A 1 86 ? -12.893 0.821 17.539 1.00 92.19 86 VAL A CA 1
ATOM 685 C C . VAL A 1 86 ? -12.366 1.458 18.821 1.00 92.19 86 VAL A C 1
ATOM 687 O O . VAL A 1 86 ? -12.813 1.075 19.893 1.00 92.19 86 VAL A O 1
ATOM 690 N N . ALA A 1 87 ? -11.498 2.471 18.739 1.00 90.38 87 ALA A N 1
ATOM 691 C CA . ALA A 1 87 ? -10.971 3.139 19.934 1.00 90.38 87 ALA A CA 1
ATOM 692 C C . ALA A 1 87 ? -12.073 3.817 20.775 1.00 90.38 87 ALA A C 1
ATOM 694 O O . ALA A 1 87 ? -12.051 3.762 22.002 1.00 90.38 87 ALA A O 1
ATOM 695 N N . VAL A 1 88 ? -13.073 4.413 20.116 1.00 90.50 88 VAL A N 1
ATOM 696 C CA . VAL A 1 88 ? -14.222 5.037 20.793 1.00 90.50 88 VAL A CA 1
ATOM 697 C C . VAL A 1 88 ? -15.112 3.975 21.438 1.00 90.50 88 VAL A C 1
ATOM 699 O O . VAL A 1 88 ? -15.493 4.126 22.595 1.00 90.50 88 VAL A O 1
ATOM 702 N N . ARG A 1 89 ? -15.390 2.875 20.726 1.00 91.06 89 ARG A N 1
ATOM 703 C CA . ARG A 1 89 ? -16.158 1.740 21.265 1.00 91.06 89 ARG A CA 1
ATOM 704 C C . ARG A 1 89 ? -15.449 1.059 22.433 1.00 91.06 89 ARG A C 1
ATOM 706 O O . ARG A 1 89 ? -16.106 0.657 23.385 1.00 91.06 89 ARG A O 1
ATOM 713 N N . PHE A 1 90 ? -14.123 0.968 22.380 1.00 92.81 90 PHE A N 1
ATOM 714 C CA . PHE A 1 90 ? -13.315 0.414 23.461 1.00 92.81 90 PHE A CA 1
ATOM 715 C C . PHE A 1 90 ? -13.465 1.245 24.741 1.00 92.81 90 PHE A C 1
ATOM 717 O O . PHE A 1 90 ? -13.675 0.686 25.811 1.00 92.81 90 PHE A O 1
ATOM 724 N N . LYS A 1 91 ? -13.471 2.584 24.633 1.00 90.94 91 LYS A N 1
ATOM 725 C CA . LYS A 1 91 ? -13.699 3.479 25.782 1.00 90.94 91 LYS A CA 1
ATOM 726 C C . LYS A 1 91 ? -15.081 3.292 26.420 1.00 90.94 91 LYS A C 1
ATOM 728 O O . LYS A 1 91 ? -15.231 3.488 27.620 1.00 90.94 91 LYS A O 1
ATOM 733 N N . SER A 1 92 ? -16.082 2.906 25.633 1.00 87.50 92 SER A N 1
ATOM 734 C CA . SER A 1 92 ? -17.421 2.564 26.119 1.00 87.50 92 SER A CA 1
ATOM 735 C C . SER A 1 92 ? -17.598 1.067 26.397 1.00 87.50 92 SER A C 1
ATOM 737 O O . SER A 1 92 ? -18.736 0.608 26.440 1.00 87.50 92 SER A O 1
ATOM 739 N N . ASN A 1 93 ? -16.506 0.306 26.531 1.00 90.25 93 ASN A N 1
ATOM 740 C CA . ASN A 1 93 ? -16.491 -1.131 26.817 1.00 90.25 93 ASN A CA 1
ATOM 741 C C . ASN A 1 93 ? -17.377 -1.971 25.874 1.00 90.25 93 ASN A C 1
ATOM 743 O O . ASN A 1 93 ? -18.004 -2.936 26.301 1.00 90.25 93 ASN A O 1
ATOM 747 N N . PHE A 1 94 ? -17.463 -1.559 24.603 1.00 90.62 94 PHE A N 1
ATOM 748 C CA . PHE A 1 94 ? -18.314 -2.163 23.570 1.00 90.62 94 PHE A CA 1
ATOM 749 C C . PHE A 1 94 ? -19.797 -2.280 23.964 1.00 90.62 94 PHE A C 1
ATOM 751 O O . PHE A 1 94 ? -20.462 -3.238 23.596 1.00 90.62 94 PHE A O 1
ATOM 758 N N . ARG A 1 95 ? -20.335 -1.295 24.696 1.00 88.00 95 ARG A N 1
ATOM 759 C CA . ARG A 1 95 ? -21.779 -1.188 24.960 1.00 88.00 95 ARG A CA 1
ATOM 760 C C . ARG A 1 95 ? -22.592 -1.154 23.660 1.00 88.00 95 ARG A C 1
ATOM 762 O O . ARG A 1 95 ? -22.310 -0.350 22.771 1.00 88.00 95 ARG A O 1
ATOM 769 N N . GLU A 1 96 ? -23.633 -1.978 23.601 1.00 88.69 96 GLU A N 1
ATOM 770 C CA . GLU A 1 96 ? -24.574 -2.090 22.482 1.00 88.69 96 GLU A CA 1
ATOM 771 C C . GLU A 1 96 ? -26.020 -1.967 22.994 1.00 88.69 96 GLU A C 1
ATOM 773 O O . GLU A 1 96 ? -26.302 -2.260 24.153 1.00 88.69 96 GLU A O 1
ATOM 778 N N . GLY A 1 97 ? -26.939 -1.480 22.153 1.00 84.56 97 GLY A N 1
ATOM 779 C CA . GLY A 1 97 ? -28.382 -1.451 22.449 1.00 84.56 97 GLY A CA 1
ATOM 780 C C . GLY A 1 97 ? -28.864 -0.429 23.493 1.00 84.56 97 GLY A C 1
ATOM 781 O O . GLY A 1 97 ? -30.065 -0.316 23.711 1.00 84.56 97 GLY A O 1
ATOM 782 N N . THR A 1 98 ? -27.976 0.346 24.123 1.00 85.25 98 THR A N 1
ATOM 783 C CA . THR A 1 98 ? -28.361 1.368 25.115 1.00 85.25 98 THR A CA 1
ATOM 784 C C . THR A 1 98 ? -28.520 2.751 24.488 1.00 85.25 98 THR A C 1
ATOM 786 O O . THR A 1 98 ? -27.626 3.204 23.769 1.00 85.25 98 THR A O 1
ATOM 789 N N . VAL A 1 99 ? -29.597 3.466 24.823 1.00 83.75 99 VAL A N 1
ATOM 790 C CA . VAL A 1 99 ? -29.772 4.879 24.449 1.00 83.75 99 VAL A CA 1
ATOM 791 C C . VAL A 1 99 ? -29.220 5.806 25.531 1.00 83.75 99 VAL A C 1
ATOM 793 O O . VAL A 1 99 ? -29.237 5.485 26.719 1.00 83.75 99 VAL A O 1
ATOM 796 N N . ALA A 1 100 ? -28.708 6.966 25.121 1.00 83.50 100 ALA A N 1
ATOM 797 C CA . ALA A 1 100 ? -28.292 7.992 26.067 1.00 83.50 100 ALA A CA 1
ATOM 798 C C . ALA A 1 100 ? -29.521 8.547 26.801 1.00 83.50 100 ALA A C 1
ATOM 800 O O . ALA A 1 100 ? -30.524 8.874 26.168 1.00 83.50 100 ALA A O 1
ATOM 801 N N . ALA A 1 101 ? -29.434 8.675 28.126 1.00 84.25 101 ALA A N 1
ATOM 802 C CA . ALA A 1 101 ? -30.500 9.291 28.906 1.00 84.25 101 ALA A CA 1
ATOM 803 C C . ALA A 1 101 ? -30.730 10.747 28.444 1.00 84.25 101 ALA A C 1
ATOM 805 O O . ALA A 1 101 ? -29.755 11.461 28.169 1.00 84.25 101 ALA A O 1
ATOM 806 N N . PRO A 1 102 ? -31.993 11.207 28.355 1.00 85.31 102 PRO A N 1
ATOM 807 C CA . PRO A 1 102 ? -32.288 12.582 27.974 1.00 85.31 102 PRO A CA 1
ATOM 808 C C . PRO A 1 102 ? -31.695 13.548 29.006 1.00 85.31 102 PRO A C 1
ATOM 810 O O . PRO A 1 102 ? -31.770 13.318 30.215 1.00 85.31 102 PRO A O 1
ATOM 813 N N . ARG A 1 103 ? -31.088 14.646 28.541 1.00 83.38 103 ARG A N 1
ATOM 814 C CA . ARG A 1 103 ? -30.522 15.657 29.445 1.00 83.38 103 ARG A CA 1
ATOM 815 C C . ARG A 1 103 ? -31.653 16.429 30.129 1.00 83.38 103 ARG A C 1
ATOM 817 O O . ARG A 1 103 ? -32.460 17.053 29.446 1.00 83.38 103 ARG A O 1
ATOM 824 N N . LYS A 1 104 ? -31.687 16.431 31.465 1.00 79.06 104 LYS A N 1
ATOM 825 C CA . LYS A 1 104 ? -32.556 17.332 32.237 1.00 79.06 104 LYS A CA 1
ATOM 826 C C . LYS A 1 104 ? -31.990 18.754 32.143 1.00 79.06 104 LYS A C 1
ATOM 828 O O . LYS A 1 104 ? -30.805 18.950 32.406 1.00 79.06 104 LYS A O 1
ATOM 833 N N . LYS A 1 105 ? -32.810 19.734 31.742 1.00 73.44 105 LYS A N 1
ATOM 834 C CA . LYS A 1 105 ? -32.442 21.154 31.849 1.00 73.44 105 LYS A CA 1
ATOM 835 C C . LYS A 1 105 ? -32.396 21.498 33.338 1.00 73.44 105 LYS A C 1
ATOM 837 O O . LYS A 1 105 ? -33.420 21.395 34.004 1.00 73.44 105 LYS A O 1
ATOM 842 N N . VAL A 1 106 ? -31.225 21.852 33.856 1.00 68.56 106 VAL A N 1
ATOM 843 C CA . VAL A 1 106 ? -31.115 22.452 35.190 1.00 68.56 106 VAL A CA 1
ATOM 844 C C . VAL A 1 106 ? -31.569 23.903 35.026 1.00 68.56 106 VAL A C 1
ATOM 846 O O . VAL A 1 106 ? -31.037 24.606 34.164 1.00 68.56 106 VAL A O 1
ATOM 849 N N . ALA A 1 107 ? -32.615 24.316 35.747 1.00 62.66 107 ALA A N 1
ATOM 850 C CA . ALA A 1 107 ? -32.967 25.729 35.842 1.00 62.66 107 ALA A CA 1
ATOM 851 C C . ALA A 1 107 ? -31.773 26.448 36.475 1.00 62.66 107 ALA A C 1
ATOM 853 O O . ALA A 1 107 ? -31.219 25.936 37.442 1.00 62.66 107 ALA A O 1
ATOM 854 N N . ALA A 1 108 ? -31.334 27.564 35.889 1.00 60.19 108 ALA A N 1
ATOM 855 C CA . ALA A 1 108 ? -30.258 28.360 36.462 1.00 60.19 108 ALA A CA 1
ATOM 856 C C . ALA A 1 108 ? -30.609 28.674 37.922 1.00 60.19 108 ALA A C 1
ATOM 858 O O . ALA A 1 108 ? -31.681 29.225 38.173 1.00 60.19 108 ALA A O 1
ATOM 859 N N . ASP A 1 109 ? -29.742 28.280 38.858 1.00 55.66 109 ASP A N 1
ATOM 860 C CA . ASP A 1 109 ? -29.842 28.692 40.253 1.00 55.66 109 ASP A CA 1
ATOM 861 C C . ASP A 1 109 ? -29.915 30.223 40.275 1.00 55.66 109 ASP A C 1
ATOM 863 O O . ASP A 1 109 ? -28.977 30.913 39.864 1.00 55.66 109 ASP A O 1
ATOM 867 N N . ALA A 1 110 ? -31.075 30.754 40.664 1.00 53.28 110 ALA A N 1
ATOM 868 C CA . ALA A 1 110 ? -31.264 32.176 40.880 1.00 53.28 110 ALA A CA 1
ATOM 869 C C . ALA A 1 110 ? -30.379 32.568 42.067 1.00 53.28 110 ALA A C 1
ATOM 871 O O . ALA A 1 110 ? -30.704 32.273 43.216 1.00 53.28 110 ALA A O 1
ATOM 872 N N . ALA A 1 111 ? -29.230 33.174 41.763 1.00 50.44 111 ALA A N 1
ATOM 873 C CA . ALA A 1 111 ? -28.373 33.805 42.750 1.00 50.44 111 ALA A CA 1
ATOM 874 C C . ALA A 1 111 ? -29.217 34.788 43.577 1.00 50.44 111 ALA A C 1
ATOM 876 O O . ALA A 1 111 ? -29.825 35.706 43.021 1.00 50.44 111 ALA A O 1
ATOM 877 N N . SER A 1 112 ? -29.291 34.514 44.880 1.00 47.12 112 SER A N 1
ATOM 878 C CA . SER A 1 112 ? -29.739 35.444 45.922 1.00 47.12 112 SER A CA 1
ATOM 879 C C . SER A 1 112 ? -28.564 36.295 46.379 1.00 47.12 112 SER A C 1
ATOM 881 O O . SER A 1 112 ? -27.434 35.751 46.381 1.00 47.12 112 SER A O 1
#

Radius of gyration: 34.03 Å; chains: 1; bounding box: 73×49×108 Å

Sequence (112 aa):
MRYAETGFSPVGFLPSMGKGTGSFGKRRNKTHTLCVRCGRRSFHLQKSRCASCGYPAARLRKYNWSIKAIRRKTTGTGRMRYLRHVAVRFKSNFREGTVAAPRKKVAADAAS

Secondary structure (DSSP, 8-state):
-PPP--------------TTHHHHTTTTS-SEEE-TTT-SEEEETTTTEETTT-TTSSSPP--TT-HHHHHTTSTTSS--TTHHHHHHHHHTTT--SPPPPPPP-PPP----

Organism: Coffea canephora (NCBI:txid49390)

pLDDT: mean 83.18, std 16.21, range [44.16, 97.06]